Protein AF-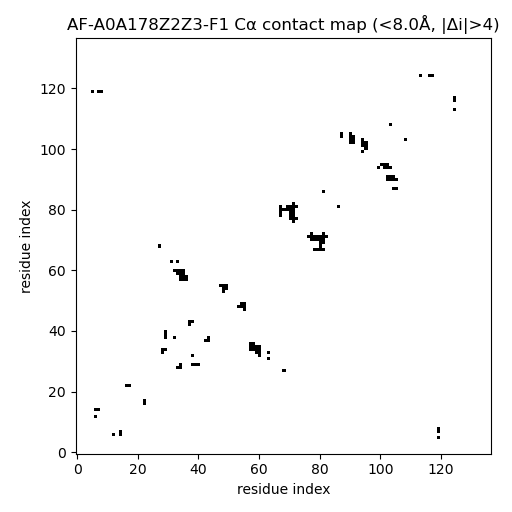A0A178Z2Z3-F1 (afdb_monomer)

pLDDT: mean 71.5, std 22.14, range [21.7, 92.56]

Sequence (137 aa):
MTKPRHALTEGKDLDFLCFNSLLPFLSRLLELGAFRNHSTIESLLAVKPPKHTTSCHIHWKDHILDTPFFESQALSRAGKIERAEAFGRRMKNLGIRAGMPEPPTQHDWRAEGLFKTAWFSIPRVLKGIIIFKIKHY

Radius of gyration: 18.87 Å; Cα contacts (8 Å, |Δi|>4): 82; chains: 1; bounding box: 42×37×48 Å

Organism: NCBI:txid1367422

Solvent-accessible surface area (backbone atoms only — not comparable to full-atom values): 8836 Å² total; per-residue (Å²): 134,84,78,85,83,52,86,86,60,68,84,80,62,89,70,62,71,91,73,47,84,58,60,88,46,46,65,56,39,43,73,68,51,30,39,60,91,37,78,44,72,66,56,56,72,65,64,71,46,56,91,99,47,95,62,71,86,82,55,66,35,78,67,48,82,78,47,52,88,54,55,28,89,47,80,97,39,58,88,30,62,47,50,68,65,62,54,48,52,50,48,39,54,50,26,49,76,70,69,36,93,74,43,67,49,74,65,50,55,48,50,48,53,44,54,74,51,40,83,72,37,74,86,46,66,84,62,64,63,86,71,73,80,80,77,75,132

InterPro domains:
  IPR021842 Protein of unknown function DUF3435 [PF11917] (25-110)

Foldseek 3Di:
DDDDDDPPNDPPDPDDPVPPPCVVLVVLCLVVVFFPPDNDPVRVVPDDDPPPDPDDDTDTDPCVVVFASAADPDPVGGRHHHDLVNVQVVQQVVCVVVVNPDGDGPVNVVVVVCVVCVVVPPVCVVVPPPPPPPDDD

Secondary structure (DSSP, 8-state):
-PPP--TTSSSSS---GGG-TTHHHHHHHHHTT-BSS--SHHHHHT--PPTT-S--PPPBPGGGGTS-SSB-SSGGGTTSBPPHHHHHHHHHHHHHHTT-SSPPPHHHHHHHHHHHHHTT-TTTGGG-S--------

Mean predicted aligned error: 12.37 Å

Nearest PDB structures (foldseek):
  5hxy-assembly4_D  TM=7.984E-01  e=4.426E+00  Thermoplasma acidophilum DSM 1728
  7svw-assembly1_B  TM=4.791E-01  e=9.780E+00  [Scytonema hofmanni] UTEX 2349

Structure (mmCIF, N/CA/C/O backbone):
data_AF-A0A178Z2Z3-F1
#
_entry.id   AF-A0A178Z2Z3-F1
#
loop_
_atom_site.group_PDB
_atom_site.id
_atom_site.type_symbol
_atom_site.label_atom_id
_atom_site.label_alt_id
_atom_site.label_comp_id
_atom_site.label_asym_id
_atom_site.label_entity_id
_atom_site.label_seq_id
_atom_site.pdbx_PDB_ins_code
_atom_site.Cartn_x
_atom_site.Cartn_y
_atom_site.Cartn_z
_atom_site.occupancy
_atom_site.B_iso_or_equiv
_atom_site.auth_seq_id
_atom_site.auth_comp_id
_atom_site.auth_asym_id
_atom_site.auth_atom_id
_atom_site.pdbx_PDB_model_num
ATOM 1 N N . MET A 1 1 ? 24.770 16.655 29.177 1.00 34.19 1 MET A N 1
ATOM 2 C CA . MET A 1 1 ? 24.398 16.625 27.745 1.00 34.19 1 MET A CA 1
ATOM 3 C C . MET A 1 1 ? 23.034 15.969 27.600 1.00 34.19 1 MET A C 1
ATOM 5 O O . MET A 1 1 ? 22.893 14.784 27.874 1.00 34.19 1 MET A O 1
ATOM 9 N N . THR A 1 2 ? 22.015 16.749 27.258 1.00 39.28 2 THR A N 1
ATOM 10 C CA . THR A 1 2 ? 20.645 16.288 26.998 1.00 39.28 2 THR A CA 1
ATOM 11 C C . THR A 1 2 ? 20.588 15.589 25.637 1.00 39.28 2 THR A C 1
ATOM 13 O O . THR A 1 2 ? 21.005 16.159 24.633 1.00 39.28 2 THR A O 1
ATOM 16 N N . LYS A 1 3 ? 20.092 14.342 25.588 1.00 40.53 3 LYS A N 1
ATOM 17 C CA . LYS A 1 3 ? 19.793 13.660 24.315 1.00 40.53 3 LYS A CA 1
ATOM 18 C C . LYS A 1 3 ? 18.779 14.505 23.524 1.00 40.53 3 LYS A C 1
ATOM 20 O O . LYS A 1 3 ? 17.787 14.918 24.132 1.00 40.53 3 LYS A O 1
ATOM 25 N N . PRO A 1 4 ? 18.972 14.735 22.211 1.00 36.88 4 PRO A N 1
ATOM 26 C CA . PRO A 1 4 ? 17.962 15.388 21.388 1.00 36.88 4 PRO A CA 1
ATOM 27 C C . PRO A 1 4 ? 16.665 14.573 21.454 1.00 36.88 4 PRO A C 1
ATOM 29 O O . PRO A 1 4 ? 16.659 13.386 21.128 1.00 36.88 4 PRO A O 1
ATOM 32 N N . ARG A 1 5 ? 15.576 15.185 21.929 1.00 38.81 5 ARG A N 1
ATOM 33 C CA . ARG A 1 5 ? 14.228 14.617 21.819 1.00 38.81 5 ARG A CA 1
ATOM 34 C C . ARG A 1 5 ? 13.729 14.942 20.419 1.00 38.81 5 ARG A C 1
ATOM 36 O O . ARG A 1 5 ? 13.547 16.107 20.090 1.00 38.81 5 ARG A O 1
ATOM 43 N N . HIS A 1 6 ? 13.583 13.926 19.584 1.00 45.69 6 HIS A N 1
ATOM 44 C CA . HIS A 1 6 ? 13.113 14.092 18.217 1.00 45.69 6 HIS A CA 1
ATOM 45 C C . HIS A 1 6 ? 11.574 14.155 18.179 1.00 45.69 6 HIS A C 1
ATOM 47 O O . HIS A 1 6 ? 10.925 13.504 18.991 1.00 45.69 6 HIS A O 1
ATOM 53 N N . ALA A 1 7 ? 10.972 14.880 17.232 1.00 43.34 7 ALA A N 1
ATOM 54 C CA . ALA A 1 7 ? 9.509 14.940 17.075 1.00 43.34 7 ALA A CA 1
ATOM 55 C C . ALA A 1 7 ? 8.823 13.556 16.962 1.00 43.34 7 ALA A C 1
ATOM 57 O O . ALA A 1 7 ? 7.789 13.348 17.577 1.00 43.34 7 ALA A O 1
ATOM 58 N N . LEU A 1 8 ? 9.451 12.560 16.312 1.00 44.12 8 LEU A N 1
ATOM 59 C CA . LEU A 1 8 ? 8.890 11.195 16.224 1.00 44.12 8 LEU A CA 1
ATOM 60 C C . LEU A 1 8 ? 9.157 10.333 17.477 1.00 44.12 8 LEU A C 1
ATOM 62 O O . LEU A 1 8 ? 8.802 9.150 17.521 1.00 44.12 8 LEU A O 1
ATOM 66 N N . THR A 1 9 ? 9.818 10.880 18.506 1.00 42.50 9 THR A N 1
ATOM 67 C CA . THR A 1 9 ? 9.948 10.192 19.796 1.00 42.50 9 THR A CA 1
ATOM 68 C C . THR A 1 9 ? 8.643 10.359 20.564 1.00 42.50 9 THR A C 1
ATOM 70 O O . THR A 1 9 ? 8.455 11.316 21.302 1.00 42.50 9 THR A O 1
ATOM 73 N N . GLU A 1 10 ? 7.776 9.359 20.410 1.00 42.00 10 GLU A N 1
ATOM 74 C CA . GLU A 1 10 ? 6.676 9.061 21.334 1.00 42.00 10 GLU A CA 1
ATOM 75 C C . GLU A 1 10 ? 5.599 10.139 21.425 1.00 42.00 10 GLU A C 1
ATOM 77 O O . GLU A 1 10 ? 5.468 10.736 22.484 1.00 42.00 10 GLU A O 1
ATOM 82 N N . GLY A 1 11 ? 4.806 10.326 20.358 1.00 45.06 11 GLY A N 1
ATOM 83 C CA . GLY A 1 11 ? 3.374 10.688 20.405 1.00 45.06 11 GLY A CA 1
ATOM 84 C C . GLY A 1 11 ? 2.924 11.656 21.506 1.00 45.06 11 GLY A C 1
ATOM 85 O O . GLY A 1 11 ? 1.853 11.469 22.082 1.00 45.06 11 GLY A O 1
ATOM 86 N N . LYS A 1 12 ? 3.769 12.627 21.853 1.00 42.00 12 LYS A N 1
ATOM 87 C CA . LYS A 1 12 ? 3.543 13.604 22.921 1.00 42.00 12 LYS A CA 1
ATOM 88 C C . LYS A 1 12 ? 2.931 14.866 22.349 1.00 42.00 12 LYS A C 1
ATOM 90 O O . LYS A 1 12 ? 2.074 15.459 22.992 1.00 42.00 12 LYS A O 1
ATOM 95 N N . ASP A 1 13 ? 3.336 15.189 21.129 1.00 46.06 13 ASP A N 1
ATOM 96 C CA . ASP A 1 13 ? 2.765 16.236 20.308 1.00 46.06 13 ASP A CA 1
ATOM 97 C C . ASP A 1 13 ? 2.001 15.585 19.149 1.00 46.06 13 ASP A C 1
ATOM 99 O O . ASP A 1 13 ? 2.307 14.461 18.737 1.00 46.06 13 ASP A O 1
ATOM 103 N N . LEU A 1 14 ? 0.970 16.268 18.650 1.00 46.50 14 LEU A N 1
ATOM 104 C CA . LEU A 1 14 ? 0.250 15.842 17.454 1.00 46.50 14 LEU A CA 1
ATOM 105 C C . LEU A 1 14 ? 1.234 15.864 16.278 1.00 46.50 14 LEU A C 1
ATOM 107 O O . LEU A 1 14 ? 1.517 16.929 15.729 1.00 46.50 14 LEU A O 1
ATOM 111 N N . ASP A 1 15 ? 1.768 14.699 15.907 1.00 50.41 15 ASP A N 1
ATOM 112 C CA . ASP A 1 15 ? 2.514 14.556 14.660 1.00 50.41 15 ASP A CA 1
ATOM 113 C C . ASP A 1 15 ? 1.626 15.044 13.512 1.00 50.41 15 ASP A C 1
ATOM 115 O O . ASP A 1 15 ? 0.426 14.740 13.460 1.00 50.41 15 ASP A O 1
ATOM 119 N N . PHE A 1 16 ? 2.204 15.819 12.588 1.00 50.56 16 PHE A N 1
ATOM 120 C CA . PHE A 1 16 ? 1.458 16.246 11.413 1.00 50.56 16 PHE A CA 1
ATOM 121 C C . PHE A 1 16 ? 0.904 15.012 10.717 1.00 50.56 16 PHE A C 1
ATOM 123 O O . PHE A 1 16 ? 1.638 14.071 10.406 1.00 50.56 16 PHE A O 1
ATOM 130 N N . LEU A 1 17 ? -0.402 15.049 10.454 1.00 53.56 17 LEU A N 1
ATOM 131 C CA . LEU A 1 17 ? -1.144 13.943 9.870 1.00 53.56 17 LEU A CA 1
ATOM 132 C C . LEU A 1 17 ? -0.413 13.398 8.627 1.00 53.56 17 LEU A C 1
ATOM 134 O O . LEU A 1 17 ? -0.250 12.193 8.508 1.00 53.56 17 LEU A O 1
ATOM 138 N N . CYS A 1 18 ? 0.173 14.264 7.790 1.00 51.09 18 CYS A N 1
ATOM 139 C CA . CYS A 1 18 ? 0.937 13.896 6.591 1.00 51.09 18 CYS A CA 1
ATOM 140 C C . CYS A 1 18 ? 2.144 12.953 6.799 1.00 51.09 18 CYS A C 1
ATOM 142 O O . CYS A 1 18 ? 2.618 12.387 5.815 1.00 51.09 18 CYS A O 1
ATOM 144 N N . PHE A 1 19 ? 2.626 12.741 8.028 1.00 54.69 19 PHE A N 1
ATOM 145 C CA . PHE A 1 19 ? 3.699 11.784 8.331 1.00 54.69 19 PHE A CA 1
ATOM 146 C C . PHE A 1 19 ? 3.199 10.391 8.738 1.00 54.69 19 PHE A C 1
ATOM 148 O O . PHE A 1 19 ? 4.003 9.478 8.934 1.00 54.69 19 PHE A O 1
ATOM 155 N N . ASN A 1 20 ? 1.883 10.183 8.833 1.00 64.38 20 ASN A N 1
ATOM 156 C CA . ASN A 1 20 ? 1.323 8.866 9.099 1.00 64.38 20 ASN A CA 1
ATOM 157 C C . ASN A 1 20 ? 1.370 7.998 7.831 1.00 64.38 20 ASN A C 1
ATOM 159 O O . ASN A 1 20 ? 0.647 8.226 6.858 1.00 64.38 20 ASN A O 1
ATOM 163 N N . SER A 1 21 ? 2.202 6.956 7.873 1.00 66.25 21 SER A N 1
ATOM 164 C CA . SER A 1 21 ? 2.434 6.026 6.763 1.00 66.25 21 SER A CA 1
ATOM 165 C C . SER A 1 21 ? 1.201 5.226 6.333 1.00 66.25 21 SER A C 1
ATOM 167 O O . SER A 1 21 ? 1.209 4.657 5.245 1.00 66.25 21 SER A O 1
ATOM 169 N N . LEU A 1 22 ? 0.138 5.184 7.144 1.00 69.38 22 LEU A N 1
ATOM 170 C CA . LEU A 1 22 ? -1.116 4.507 6.806 1.00 69.38 22 LEU A CA 1
ATOM 171 C C . LEU A 1 22 ? -2.078 5.383 6.001 1.00 69.38 22 LEU A C 1
ATOM 173 O O . LEU A 1 22 ? -2.958 4.847 5.331 1.00 69.38 22 LEU A O 1
ATOM 177 N N . LEU A 1 23 ? -1.932 6.709 6.027 1.00 73.12 23 LEU A N 1
ATOM 178 C CA . LEU A 1 23 ? -2.878 7.598 5.345 1.00 73.12 23 LEU A CA 1
ATOM 179 C C . LEU A 1 23 ? -2.934 7.427 3.832 1.00 73.12 23 LEU A C 1
ATOM 181 O O . LEU A 1 23 ? -4.050 7.401 3.313 1.00 73.12 23 LEU A O 1
ATOM 185 N N . PRO A 1 24 ? -1.808 7.245 3.113 1.00 77.94 24 PRO A N 1
ATOM 186 C CA . PRO A 1 24 ? -1.864 6.978 1.677 1.00 77.94 24 PRO A CA 1
ATOM 187 C C . PRO A 1 24 ? -2.642 5.698 1.338 1.00 77.94 24 PRO A C 1
ATOM 189 O O . PRO A 1 24 ? -3.110 5.538 0.216 1.00 77.94 24 PRO A O 1
ATOM 192 N N . PHE A 1 25 ? -2.783 4.786 2.303 1.00 84.81 25 PHE A N 1
ATOM 193 C CA . PHE A 1 25 ? -3.456 3.501 2.143 1.00 84.81 25 PHE A CA 1
ATOM 194 C C . PHE A 1 25 ? -4.908 3.514 2.627 1.00 84.81 25 PHE A C 1
ATOM 196 O O . PHE A 1 25 ? -5.667 2.607 2.290 1.00 84.81 25 PHE A O 1
ATOM 203 N N . LEU A 1 26 ? -5.319 4.533 3.385 1.00 84.94 26 LEU A N 1
ATOM 204 C CA . LEU A 1 26 ? -6.628 4.582 4.032 1.00 84.94 26 LEU A CA 1
ATOM 205 C C . LEU A 1 26 ? -7.788 4.604 3.031 1.00 84.94 26 LEU A C 1
ATOM 207 O O . LEU A 1 26 ? -8.791 3.926 3.243 1.00 84.94 26 LEU A O 1
ATOM 211 N N . SER A 1 27 ? -7.635 5.329 1.922 1.00 87.50 27 SER A N 1
ATOM 212 C CA . SER A 1 27 ? -8.626 5.368 0.841 1.00 87.50 27 SER A CA 1
ATOM 213 C C . SER A 1 27 ? -8.858 3.984 0.236 1.00 87.50 27 SER A C 1
ATOM 215 O O . SER A 1 27 ? -10.000 3.553 0.104 1.00 87.50 27 SER A O 1
ATOM 217 N N . ARG A 1 28 ? -7.780 3.245 -0.043 1.00 89.06 28 ARG A N 1
ATOM 218 C CA . ARG A 1 28 ? -7.874 1.879 -0.567 1.00 89.06 28 ARG A CA 1
ATOM 219 C C . ARG A 1 28 ? -8.453 0.908 0.458 1.00 89.06 28 ARG A C 1
ATOM 221 O O . ARG A 1 28 ? -9.228 0.029 0.107 1.00 89.06 28 ARG A O 1
ATOM 228 N N . LEU A 1 29 ? -8.108 1.060 1.734 1.00 90.12 29 LEU A N 1
ATOM 229 C CA . LEU A 1 29 ? -8.692 0.254 2.808 1.00 90.12 29 LEU A CA 1
ATOM 230 C C . LEU A 1 29 ? -10.210 0.445 2.915 1.00 90.12 29 LEU A C 1
ATOM 232 O O . LEU A 1 29 ? -10.938 -0.523 3.132 1.00 90.12 29 LEU A O 1
ATOM 236 N N . LEU A 1 30 ? -10.689 1.675 2.731 1.00 91.06 30 LEU A N 1
ATOM 237 C CA . LEU A 1 30 ? -12.117 1.978 2.665 1.00 91.06 30 LEU A CA 1
ATOM 238 C C . LEU A 1 30 ? -12.772 1.374 1.417 1.00 91.06 30 LEU A C 1
ATOM 240 O O . LEU A 1 30 ? -13.814 0.738 1.541 1.00 91.06 30 LEU A O 1
ATOM 244 N N . GLU A 1 31 ? -12.140 1.504 0.248 1.00 91.12 31 GLU A N 1
ATOM 245 C CA . GLU A 1 31 ? -12.609 0.913 -1.014 1.00 91.12 31 GLU A CA 1
ATOM 246 C C . GLU A 1 31 ? -12.755 -0.615 -0.922 1.00 91.12 31 GLU A C 1
ATOM 248 O O . GLU A 1 31 ? -13.776 -1.172 -1.317 1.00 91.12 31 GLU A O 1
ATOM 253 N N . LEU A 1 32 ? -11.779 -1.296 -0.312 1.00 90.50 32 LEU A N 1
ATOM 254 C CA . LEU A 1 32 ? -11.815 -2.745 -0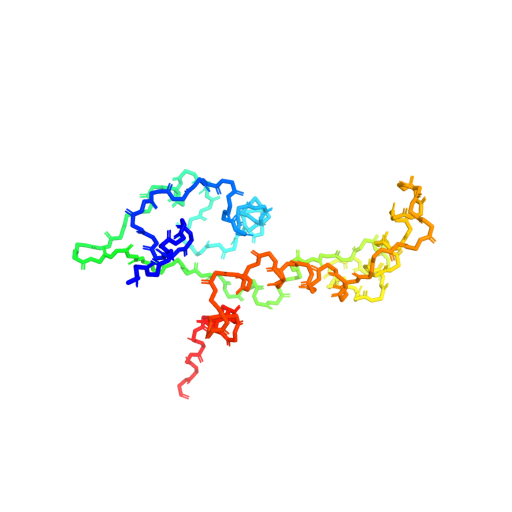.077 1.00 90.50 32 LEU A CA 1
ATOM 255 C C . LEU A 1 32 ? -12.816 -3.163 1.017 1.00 90.50 32 LEU A C 1
ATOM 257 O O . LEU A 1 32 ? -12.964 -4.355 1.308 1.00 90.50 32 LEU A O 1
ATOM 261 N N . GLY A 1 33 ? -13.481 -2.201 1.664 1.00 92.31 33 GLY A N 1
ATOM 262 C CA . GLY A 1 33 ? -14.395 -2.444 2.774 1.00 92.31 33 GLY A CA 1
ATOM 263 C C . GLY A 1 33 ? -13.700 -3.122 3.953 1.00 92.31 33 GLY A C 1
ATOM 264 O O . GLY A 1 33 ? -14.286 -4.012 4.576 1.00 92.31 33 GLY A O 1
ATOM 265 N N . ALA A 1 34 ? -12.447 -2.743 4.221 1.00 91.38 34 ALA A N 1
ATOM 266 C CA . ALA A 1 34 ? -11.536 -3.522 5.046 1.00 91.38 34 ALA A CA 1
ATOM 267 C C . ALA A 1 34 ? -11.882 -3.543 6.534 1.00 91.38 34 ALA A C 1
ATOM 269 O O . ALA A 1 34 ? -11.584 -4.515 7.231 1.00 91.38 34 ALA A O 1
ATOM 270 N N . PHE A 1 35 ? -12.525 -2.491 7.030 1.00 91.44 35 PHE A N 1
ATOM 271 C CA . PHE A 1 35 ? -12.858 -2.362 8.440 1.00 91.44 35 PHE A CA 1
ATOM 272 C C . PHE A 1 35 ? -14.225 -2.979 8.739 1.00 91.44 35 PHE A C 1
ATOM 274 O O . PHE A 1 35 ? -15.208 -2.761 8.031 1.00 91.44 35 PHE A O 1
ATOM 281 N N . ARG A 1 36 ? -14.298 -3.743 9.830 1.00 89.31 36 ARG A N 1
ATOM 282 C CA . ARG A 1 36 ? -15.496 -4.490 10.232 1.00 89.31 36 ARG A CA 1
ATOM 283 C C . ARG A 1 36 ? -16.675 -3.579 10.565 1.00 89.31 36 ARG A C 1
ATOM 285 O O . ARG A 1 36 ? -17.786 -3.847 10.125 1.00 89.31 36 ARG A O 1
ATOM 292 N N . ASN A 1 37 ? -16.404 -2.501 11.300 1.00 90.38 37 ASN A N 1
ATOM 293 C CA . ASN A 1 37 ? -17.427 -1.630 11.888 1.00 90.38 37 ASN A CA 1
ATOM 294 C C . ASN A 1 37 ? -17.450 -0.214 11.284 1.00 90.38 37 ASN A C 1
ATOM 296 O O . ASN A 1 37 ? -18.213 0.626 11.750 1.00 90.38 37 ASN A O 1
ATOM 300 N N . HIS A 1 38 ? -16.605 0.072 10.287 1.00 90.25 38 HIS A N 1
ATOM 301 C CA . HIS A 1 38 ? -16.403 1.431 9.779 1.00 90.25 38 HIS A CA 1
ATOM 302 C C . HIS A 1 38 ? -16.293 1.442 8.250 1.00 90.25 38 HIS A C 1
ATOM 304 O O . HIS A 1 38 ? -15.250 1.126 7.689 1.00 90.25 38 HIS A O 1
ATOM 310 N N . SER A 1 39 ? -17.367 1.811 7.556 1.00 89.69 39 SER A N 1
ATOM 311 C CA . SER A 1 39 ? -17.402 1.850 6.084 1.00 89.69 39 SER A CA 1
ATOM 312 C C . SER A 1 39 ? -17.039 3.209 5.481 1.00 89.69 39 SER A C 1
ATOM 314 O O . SER A 1 39 ? -16.912 3.322 4.268 1.00 89.69 39 SER A O 1
ATOM 316 N N . THR A 1 40 ? -16.891 4.245 6.307 1.00 91.00 40 THR A N 1
ATOM 317 C CA . THR A 1 40 ? -16.686 5.636 5.873 1.00 91.00 40 THR A CA 1
ATOM 318 C C . THR A 1 40 ? -15.499 6.255 6.596 1.00 91.00 40 THR A C 1
ATOM 320 O O . THR A 1 40 ? -15.237 5.905 7.754 1.00 91.00 40 THR A O 1
ATOM 323 N N . ILE A 1 41 ? -14.850 7.237 5.970 1.00 87.12 41 ILE A N 1
ATOM 324 C CA . ILE A 1 41 ? -13.749 7.978 6.590 1.00 87.12 41 ILE A CA 1
ATOM 325 C C . ILE A 1 41 ? -14.202 8.717 7.857 1.00 87.12 41 ILE A C 1
ATOM 327 O O . ILE A 1 41 ? -13.500 8.689 8.863 1.00 87.12 41 ILE A O 1
ATOM 331 N N . GLU A 1 42 ? -15.408 9.281 7.865 1.00 89.19 42 GLU A N 1
ATOM 332 C CA . GLU A 1 42 ? -15.979 10.008 9.002 1.00 89.19 42 GLU A CA 1
ATOM 333 C C . GLU A 1 42 ? -16.140 9.087 10.214 1.00 89.19 42 GLU A C 1
ATOM 335 O O . GLU A 1 42 ? -15.723 9.428 11.317 1.00 89.19 42 GLU A O 1
ATOM 340 N N . SER A 1 43 ? -16.681 7.882 10.002 1.00 86.94 43 SER A N 1
ATOM 341 C CA . SER A 1 43 ? -16.814 6.859 11.048 1.00 86.94 43 SER A CA 1
ATOM 342 C C . SER A 1 43 ? -15.466 6.441 11.643 1.00 86.94 43 SER A C 1
ATOM 344 O O . SER A 1 43 ? -15.380 6.267 12.855 1.00 86.94 43 SER A O 1
ATOM 346 N N . LEU A 1 44 ? -14.414 6.313 10.823 1.00 85.31 44 LEU A N 1
ATOM 347 C CA . LEU A 1 44 ? -13.062 5.994 11.299 1.00 85.31 44 LEU A CA 1
ATOM 348 C C . LEU A 1 44 ? -12.453 7.142 12.107 1.00 85.31 44 LEU A C 1
ATOM 350 O O . LEU A 1 44 ? -11.877 6.912 13.167 1.00 85.31 44 LEU A O 1
ATOM 354 N N . LEU A 1 45 ? -12.592 8.377 11.625 1.00 83.56 45 LEU A N 1
ATOM 355 C CA . LEU A 1 45 ? -12.060 9.562 12.301 1.00 83.56 45 LEU A CA 1
ATOM 356 C C . LEU A 1 45 ? -12.837 9.909 13.5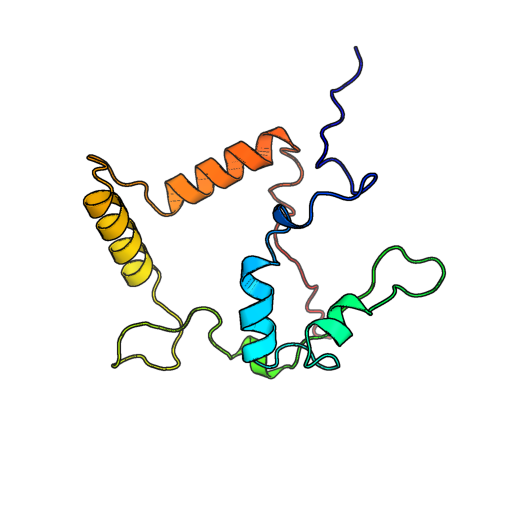80 1.00 83.56 45 LEU A C 1
ATOM 358 O O . LEU A 1 45 ? -12.288 10.540 14.480 1.00 83.56 45 LEU A O 1
ATOM 362 N N . ALA A 1 46 ? -14.093 9.473 13.691 1.00 86.06 46 ALA A N 1
ATOM 363 C CA . ALA A 1 46 ? -14.915 9.637 14.886 1.00 86.06 46 ALA A CA 1
ATOM 364 C C . ALA A 1 46 ? -14.594 8.626 16.004 1.00 86.06 46 ALA A C 1
ATOM 366 O O . ALA A 1 46 ? -15.132 8.757 17.109 1.00 86.06 46 ALA A O 1
ATOM 367 N N . VAL A 1 47 ? -13.744 7.621 15.749 1.00 84.31 47 VAL A N 1
ATOM 368 C CA . VAL A 1 47 ? -13.380 6.610 16.748 1.00 84.31 47 VAL A CA 1
ATOM 369 C C . VAL A 1 47 ? -12.658 7.268 17.920 1.00 84.31 47 VAL A C 1
ATOM 371 O O . VAL A 1 47 ? -11.613 7.898 17.769 1.00 84.31 47 VAL A O 1
ATOM 374 N N . LYS A 1 48 ? -13.208 7.075 19.120 1.00 83.38 48 LYS A N 1
ATOM 375 C CA . LYS A 1 48 ? -12.597 7.520 20.374 1.00 83.38 48 LYS A CA 1
ATOM 376 C C . LYS A 1 48 ? -12.099 6.311 21.157 1.00 83.38 48 LYS A C 1
ATOM 378 O O . LYS A 1 48 ? -12.840 5.332 21.280 1.00 83.38 48 LYS A O 1
ATOM 383 N N . PRO A 1 49 ? -10.879 6.363 21.714 1.00 81.19 49 PRO A N 1
ATOM 384 C CA . PRO A 1 49 ? -10.408 5.297 22.577 1.00 81.19 49 PRO A CA 1
ATOM 385 C C . PRO A 1 49 ? -11.282 5.198 23.845 1.00 81.19 49 PRO A C 1
ATOM 387 O O . PRO A 1 49 ? -11.815 6.213 24.309 1.00 81.19 49 PRO A O 1
ATOM 390 N N . PRO A 1 50 ? -11.451 3.991 24.418 1.00 81.88 50 PRO A N 1
ATOM 391 C CA . PRO A 1 50 ? -12.121 3.803 25.702 1.00 81.88 50 PRO A CA 1
ATOM 392 C C . PRO A 1 50 ? -11.552 4.694 26.814 1.00 81.88 50 PRO A C 1
ATOM 394 O O . PRO A 1 50 ? -10.373 5.063 26.797 1.00 81.88 50 PRO A O 1
ATOM 397 N N . LYS A 1 51 ? -12.376 4.997 27.829 1.00 83.19 51 LYS A N 1
ATOM 398 C CA . LYS A 1 51 ? -11.938 5.760 29.009 1.00 83.19 51 LYS A CA 1
ATOM 399 C C . LYS A 1 51 ? -10.670 5.128 29.600 1.00 83.19 51 LYS A C 1
ATOM 401 O O . LYS A 1 51 ? -10.605 3.913 29.758 1.00 83.19 51 LYS A O 1
ATOM 406 N N . HIS A 1 52 ? -9.686 5.966 29.929 1.00 83.31 52 HIS A N 1
ATOM 407 C CA . HIS A 1 52 ? -8.370 5.577 30.465 1.00 83.31 52 HIS A CA 1
ATOM 408 C C . HIS A 1 52 ? -7.429 4.850 29.486 1.00 83.31 52 HIS A C 1
ATOM 410 O O . HIS A 1 52 ? -6.404 4.323 29.912 1.00 83.31 52 HIS A O 1
ATOM 416 N N . THR A 1 53 ? -7.721 4.858 28.182 1.00 70.19 53 THR A N 1
ATOM 417 C CA . THR A 1 53 ? -6.812 4.341 27.148 1.00 70.19 53 THR A CA 1
ATOM 418 C C . THR A 1 53 ? -6.441 5.433 26.149 1.00 70.19 53 THR A C 1
ATOM 420 O O . THR A 1 53 ? -7.225 6.339 25.878 1.00 70.19 53 THR A O 1
ATOM 423 N N . THR A 1 54 ? -5.229 5.360 25.601 1.00 72.69 54 THR A N 1
ATOM 424 C CA . THR A 1 54 ? -4.727 6.295 24.576 1.00 72.69 54 THR A CA 1
ATOM 425 C C . THR A 1 54 ? -4.897 5.763 23.153 1.00 72.69 54 THR A C 1
ATOM 427 O O . THR A 1 54 ? -4.611 6.469 22.192 1.00 72.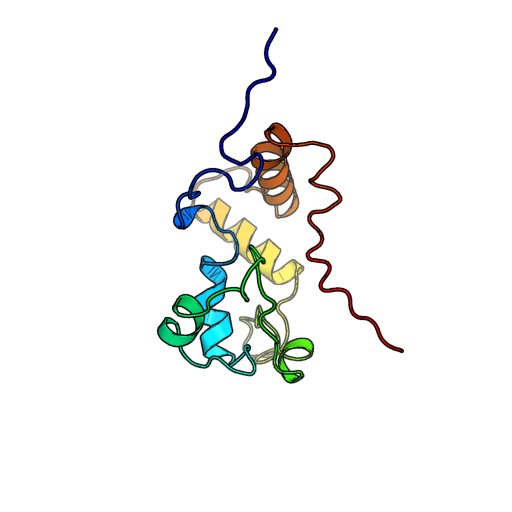69 54 THR A O 1
ATOM 430 N N . SER A 1 55 ? -5.347 4.516 22.997 1.00 75.12 55 SER A N 1
ATOM 431 C CA . SER A 1 55 ? -5.526 3.854 21.705 1.00 75.12 55 SER A CA 1
ATOM 432 C C . SER A 1 55 ? -6.641 2.814 21.777 1.00 75.12 55 SER A C 1
ATOM 434 O O . SER A 1 55 ? -7.018 2.359 22.856 1.00 75.12 55 SER A O 1
ATOM 436 N N . CYS A 1 56 ? -7.181 2.441 20.619 1.00 75.94 56 CYS A N 1
ATOM 437 C CA . CYS A 1 56 ? -8.154 1.363 20.492 1.00 75.94 56 CYS A CA 1
ATOM 438 C C . CYS A 1 56 ? -7.870 0.536 19.239 1.00 75.94 56 CYS A C 1
ATOM 440 O O . CYS A 1 56 ? -7.155 0.971 18.335 1.00 75.94 56 CYS A O 1
ATOM 442 N N . HIS A 1 57 ? -8.405 -0.681 19.209 1.00 81.31 57 HIS A N 1
ATOM 443 C CA . HIS A 1 57 ? -8.233 -1.579 18.078 1.00 81.31 57 HIS A CA 1
ATOM 444 C C . HIS A 1 57 ? -9.379 -1.400 17.088 1.00 81.31 57 HIS A C 1
ATOM 446 O O . HIS A 1 57 ? -10.549 -1.508 17.451 1.00 81.31 57 HIS A O 1
ATOM 452 N N . ILE A 1 58 ? -9.026 -1.190 15.822 1.00 84.94 58 ILE A N 1
ATOM 453 C CA . ILE A 1 58 ? -9.968 -1.259 14.710 1.00 84.94 58 ILE A CA 1
ATOM 454 C C . ILE A 1 58 ? -9.848 -2.653 14.100 1.00 84.94 58 ILE A C 1
ATOM 456 O O . ILE A 1 58 ? -8.762 -3.086 13.711 1.00 84.94 58 ILE A O 1
ATOM 460 N N . HIS A 1 59 ? -10.968 -3.370 14.058 1.00 86.12 59 HIS A N 1
ATOM 461 C CA . HIS A 1 59 ? -11.009 -4.738 13.559 1.00 86.12 59 HIS A CA 1
ATOM 462 C C . HIS A 1 59 ? -11.200 -4.776 12.047 1.00 86.12 59 HIS A C 1
ATOM 464 O O . HIS A 1 59 ? -12.006 -4.035 11.480 1.00 86.12 59 HIS A O 1
ATOM 470 N N . TRP A 1 60 ? -10.490 -5.706 11.424 1.00 88.38 60 TRP A N 1
ATOM 471 C CA . TRP A 1 60 ? -10.580 -6.004 10.006 1.00 88.38 60 TRP A CA 1
ATOM 472 C C . TRP A 1 60 ? -11.727 -6.980 9.731 1.00 88.38 60 TRP A C 1
ATOM 474 O O . TRP A 1 60 ? -12.184 -7.707 10.624 1.00 88.38 60 TRP A O 1
ATOM 484 N N . LYS A 1 61 ? -12.209 -6.988 8.491 1.00 89.19 61 LYS A N 1
ATOM 485 C CA . LYS A 1 61 ? -12.996 -8.100 7.962 1.00 89.19 61 LYS A CA 1
ATOM 486 C C . LYS A 1 61 ? -12.057 -9.214 7.514 1.00 89.19 61 LYS A C 1
ATOM 488 O O . LYS A 1 61 ? -10.988 -8.941 6.972 1.00 89.19 61 LYS A O 1
ATOM 493 N N . ASP A 1 62 ? -12.474 -10.454 7.728 1.00 90.81 62 ASP A N 1
ATOM 494 C CA . ASP A 1 62 ? -11.603 -11.617 7.540 1.00 90.81 62 ASP A CA 1
ATOM 495 C C . ASP A 1 62 ? -11.195 -11.793 6.066 1.00 90.81 62 ASP A C 1
ATOM 497 O O . ASP A 1 62 ? -10.056 -12.158 5.787 1.00 90.81 62 ASP A O 1
ATOM 501 N N . HIS A 1 63 ? -12.064 -11.400 5.122 1.00 88.25 63 HIS A N 1
ATOM 502 C CA . HIS A 1 63 ? -11.796 -11.477 3.678 1.00 88.25 63 HIS A CA 1
ATOM 503 C C . HIS A 1 63 ? -10.579 -10.658 3.230 1.00 88.25 63 HIS A C 1
ATOM 505 O O . HIS A 1 63 ? -10.011 -10.924 2.172 1.00 88.25 63 HIS A O 1
ATOM 511 N N . ILE A 1 64 ? -10.159 -9.660 4.013 1.00 89.88 64 ILE A N 1
ATOM 512 C CA . ILE A 1 64 ? -9.020 -8.806 3.662 1.00 89.88 64 ILE A CA 1
ATOM 513 C C . ILE A 1 64 ? -7.700 -9.560 3.677 1.00 89.88 64 ILE A C 1
ATOM 515 O O . ILE A 1 64 ? -6.800 -9.202 2.923 1.00 89.88 64 ILE A O 1
ATOM 519 N N . LEU A 1 65 ? -7.584 -10.617 4.480 1.00 85.00 65 LEU A N 1
ATOM 520 C CA . LEU A 1 65 ? -6.367 -11.427 4.519 1.00 85.00 65 LEU A CA 1
ATOM 521 C C . LEU A 1 65 ? -6.098 -12.122 3.177 1.00 85.00 65 LEU A C 1
ATOM 523 O O . LEU A 1 65 ? -4.940 -12.313 2.813 1.00 85.00 65 LEU A O 1
ATOM 527 N N . ASP A 1 66 ? -7.159 -12.405 2.420 1.00 87.69 66 ASP A N 1
ATOM 528 C CA . ASP A 1 66 ? -7.099 -13.045 1.104 1.00 87.69 66 ASP A CA 1
ATOM 529 C C . ASP A 1 66 ? -7.247 -12.046 -0.057 1.00 87.69 66 ASP A C 1
ATOM 5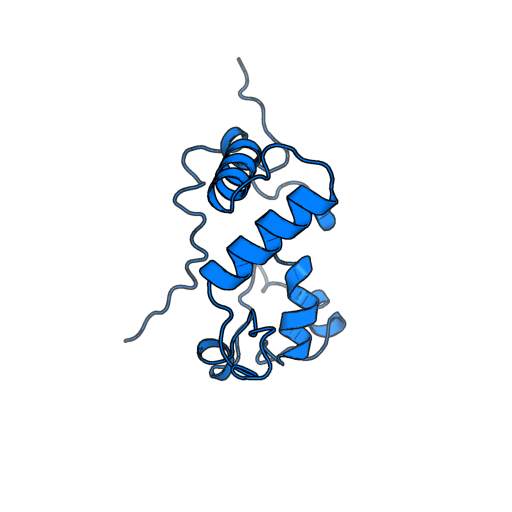31 O O . ASP A 1 66 ? -7.109 -12.410 -1.227 1.00 87.69 66 ASP A O 1
ATOM 535 N N . THR A 1 67 ? -7.515 -10.772 0.244 1.00 89.31 67 THR A N 1
ATOM 536 C CA . THR A 1 67 ? -7.729 -9.732 -0.767 1.00 89.31 67 THR A CA 1
ATOM 537 C C . THR A 1 67 ? -6.399 -9.075 -1.142 1.00 89.31 67 THR A C 1
ATOM 539 O O . THR A 1 67 ? -5.725 -8.507 -0.278 1.00 89.31 67 THR A O 1
ATOM 542 N N . PRO A 1 68 ? -5.992 -9.078 -2.424 1.00 91.00 68 PRO A N 1
ATOM 543 C CA . PRO A 1 68 ? -4.753 -8.428 -2.822 1.00 91.00 68 PRO A CA 1
ATOM 544 C C . PRO A 1 68 ? -4.808 -6.913 -2.601 1.00 91.00 68 PRO A C 1
ATOM 546 O O . PRO A 1 68 ? -5.513 -6.188 -3.295 1.00 91.00 68 PRO A O 1
ATOM 549 N N . PHE A 1 69 ? -4.005 -6.413 -1.661 1.00 88.88 69 PHE A N 1
ATOM 550 C CA . PHE A 1 69 ? -3.938 -4.974 -1.399 1.00 88.88 69 PHE A CA 1
ATOM 551 C C . PHE A 1 69 ? -3.247 -4.199 -2.530 1.00 88.88 69 PHE A C 1
ATOM 553 O O . PHE A 1 69 ? -3.632 -3.083 -2.857 1.00 88.88 69 PHE A O 1
ATOM 560 N N . PHE A 1 70 ? -2.237 -4.795 -3.163 1.00 89.25 70 PHE A N 1
ATOM 561 C CA . PHE A 1 70 ? -1.632 -4.274 -4.386 1.00 89.25 70 PHE A CA 1
ATOM 562 C C . PHE A 1 70 ? -1.948 -5.232 -5.521 1.00 89.25 70 PHE A C 1
ATOM 564 O O . PHE A 1 70 ? -1.280 -6.253 -5.693 1.00 89.25 70 PHE A O 1
ATOM 571 N N . GLU A 1 71 ? -3.001 -4.921 -6.263 1.00 91.06 71 GLU A N 1
ATOM 572 C CA . GLU A 1 71 ? -3.431 -5.735 -7.393 1.00 91.06 71 GLU A CA 1
ATOM 573 C C . GLU A 1 71 ? -2.516 -5.604 -8.600 1.00 91.06 71 GLU A C 1
ATOM 575 O O . GLU A 1 71 ? -1.876 -4.572 -8.836 1.00 91.06 71 GLU A O 1
ATO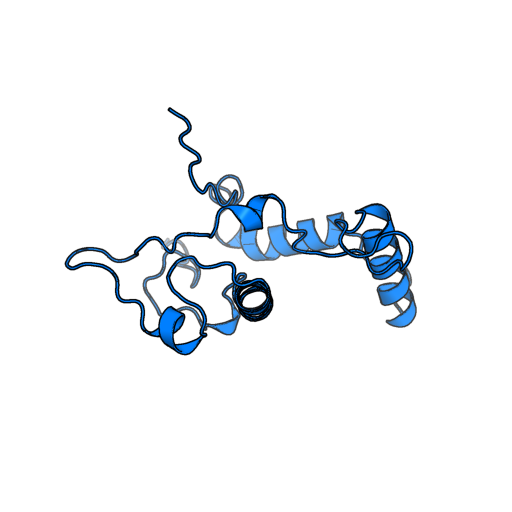M 580 N N . SER A 1 72 ? -2.480 -6.678 -9.382 1.00 92.12 72 SER A N 1
ATOM 581 C CA . SER A 1 72 ? -1.676 -6.708 -10.580 1.00 92.12 72 SER A CA 1
ATOM 582 C C . SER A 1 72 ? -2.219 -5.792 -11.662 1.00 92.12 72 SER A C 1
ATOM 584 O O . SER A 1 72 ? -3.408 -5.788 -11.961 1.00 92.12 72 SER A O 1
ATOM 586 N N . GLN A 1 73 ? -1.312 -5.058 -12.304 1.00 88.50 73 GLN A N 1
ATOM 587 C CA . GLN A 1 73 ? -1.654 -4.193 -13.438 1.00 88.50 73 GLN A CA 1
ATOM 588 C C . GLN A 1 73 ? -1.749 -4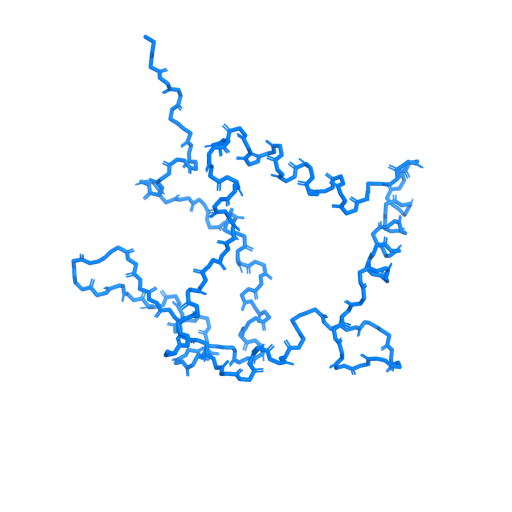.958 -14.766 1.00 88.50 73 GLN A C 1
ATOM 590 O O . GLN A 1 73 ? -2.151 -4.396 -15.781 1.00 88.50 73 GLN A O 1
ATOM 595 N N . ALA A 1 74 ? -1.350 -6.233 -14.792 1.00 89.12 74 ALA A N 1
ATOM 596 C CA . ALA A 1 74 ? -1.469 -7.064 -15.981 1.00 89.12 74 ALA A CA 1
ATOM 597 C C . ALA A 1 74 ? -2.893 -7.623 -16.097 1.00 89.12 74 ALA A C 1
ATOM 599 O O . ALA A 1 74 ? -3.354 -8.314 -15.189 1.00 89.12 74 ALA A O 1
ATOM 600 N N . LEU A 1 75 ? -3.547 -7.418 -17.246 1.00 88.62 75 LEU A N 1
ATOM 601 C CA . LEU A 1 75 ? -4.896 -7.944 -17.515 1.00 88.62 75 LEU A CA 1
ATOM 602 C C . LEU A 1 75 ? -4.989 -9.465 -17.308 1.00 88.62 75 LEU A C 1
ATOM 604 O O . LEU A 1 75 ? -5.960 -9.963 -16.751 1.00 88.62 75 LEU A O 1
ATOM 608 N N . SER A 1 76 ? -3.936 -10.208 -17.665 1.00 91.69 76 SER A N 1
ATOM 609 C CA . SER A 1 76 ? -3.849 -11.665 -17.470 1.00 91.69 76 SER A CA 1
ATOM 610 C C . SER A 1 76 ? -3.774 -12.110 -16.001 1.00 91.69 76 SER A C 1
ATOM 612 O O . SER A 1 76 ? -3.814 -13.305 -15.703 1.00 91.69 76 SER A O 1
ATOM 614 N N . ARG A 1 77 ? -3.625 -11.166 -15.065 1.00 91.12 77 ARG A N 1
ATOM 615 C CA . ARG A 1 77 ? -3.518 -11.394 -13.620 1.00 91.12 77 ARG A CA 1
ATOM 616 C C . ARG A 1 77 ? -4.422 -10.456 -12.814 1.00 91.12 77 ARG A C 1
ATOM 618 O O . ARG A 1 77 ? -4.123 -10.204 -11.647 1.00 91.12 77 ARG A O 1
ATOM 625 N N . ALA A 1 78 ? -5.512 -9.971 -13.408 1.00 88.38 78 ALA A N 1
ATOM 626 C CA . ALA A 1 78 ? -6.516 -9.185 -12.695 1.00 88.38 78 ALA A CA 1
ATOM 627 C C . ALA A 1 78 ? -6.975 -9.907 -11.410 1.00 88.38 78 ALA A C 1
ATOM 629 O O . ALA A 1 78 ? -7.096 -11.136 -11.394 1.00 88.38 78 ALA A O 1
ATOM 630 N N . GLY A 1 79 ? -7.152 -9.155 -10.320 1.00 87.94 79 GLY A N 1
ATOM 631 C CA . GLY A 1 79 ? -7.530 -9.702 -9.012 1.00 87.94 79 GLY A CA 1
ATOM 632 C C . GLY A 1 79 ? -6.458 -10.559 -8.326 1.00 87.94 79 GLY A C 1
ATOM 633 O O . GLY A 1 79 ? -6.759 -11.246 -7.355 1.00 87.94 79 GLY A O 1
ATOM 634 N N . LYS A 1 80 ? -5.206 -10.568 -8.808 1.00 91.31 80 LYS A N 1
ATOM 635 C CA . LYS A 1 80 ? -4.072 -11.229 -8.135 1.00 91.31 80 LYS A CA 1
ATOM 636 C C . LYS A 1 80 ? -3.120 -10.200 -7.555 1.00 91.31 80 LYS A C 1
ATOM 638 O O . LYS A 1 80 ? -2.995 -9.099 -8.083 1.00 91.31 80 LYS A O 1
ATOM 643 N N . ILE A 1 81 ? -2.369 -10.600 -6.531 1.00 92.44 81 ILE A N 1
ATOM 644 C CA . ILE A 1 81 ? -1.296 -9.767 -5.991 1.00 92.44 81 ILE A CA 1
ATOM 645 C C . ILE A 1 81 ? -0.235 -9.475 -7.053 1.00 92.44 81 ILE A C 1
ATOM 647 O O . ILE A 1 81 ? 0.156 -10.337 -7.859 1.00 92.44 81 ILE A O 1
ATOM 651 N N . GLU A 1 82 ? 0.208 -8.227 -7.046 1.00 92.56 82 GLU A N 1
ATOM 652 C CA . GLU A 1 82 ? 1.252 -7.727 -7.908 1.00 92.56 82 GLU A CA 1
ATOM 653 C C . GLU A 1 82 ? 2.589 -8.406 -7.601 1.00 92.56 82 GLU A C 1
ATOM 655 O O . GLU A 1 82 ? 2.989 -8.584 -6.449 1.00 92.56 82 GLU A O 1
ATOM 660 N N . ARG A 1 83 ? 3.305 -8.796 -8.657 1.00 91.56 83 ARG A N 1
ATOM 661 C CA . ARG A 1 83 ? 4.611 -9.445 -8.514 1.00 91.56 83 ARG A CA 1
ATOM 662 C C . ARG A 1 83 ? 5.687 -8.412 -8.189 1.00 91.56 83 ARG A C 1
ATOM 664 O O . ARG A 1 83 ? 5.769 -7.377 -8.848 1.00 91.56 83 ARG A O 1
ATOM 671 N N . ALA A 1 84 ? 6.584 -8.753 -7.263 1.00 89.00 84 ALA A N 1
ATOM 672 C CA . ALA A 1 84 ? 7.720 -7.906 -6.890 1.00 89.00 84 ALA A CA 1
ATOM 673 C C . ALA A 1 84 ? 8.588 -7.513 -8.099 1.00 89.00 84 ALA A C 1
ATOM 675 O O . ALA A 1 84 ? 8.993 -6.359 -8.219 1.00 89.00 84 ALA A O 1
ATOM 676 N N . GLU A 1 85 ? 8.807 -8.448 -9.028 1.00 89.69 85 GLU A N 1
ATOM 677 C CA . GLU A 1 85 ? 9.562 -8.212 -10.262 1.00 89.69 85 GLU A CA 1
ATOM 678 C C . GLU A 1 85 ? 8.880 -7.184 -11.180 1.00 89.69 85 GLU A C 1
ATOM 680 O O . GLU A 1 85 ? 9.527 -6.271 -11.695 1.00 89.69 85 GLU A O 1
ATOM 685 N N . ALA A 1 86 ? 7.561 -7.300 -11.364 1.00 91.00 86 ALA A N 1
ATOM 686 C CA . ALA A 1 86 ? 6.789 -6.382 -12.196 1.00 91.00 86 ALA A CA 1
ATOM 687 C C . ALA A 1 86 ? 6.764 -4.971 -11.584 1.00 91.00 86 ALA A C 1
ATOM 689 O O . ALA A 1 86 ? 6.988 -3.984 -12.291 1.00 91.00 86 ALA A O 1
ATOM 690 N N . PHE A 1 87 ? 6.615 -4.875 -10.259 1.00 89.69 87 PHE A N 1
ATOM 691 C CA . PHE A 1 87 ? 6.762 -3.618 -9.529 1.00 89.69 87 PHE A CA 1
ATOM 692 C C . PHE A 1 87 ? 8.175 -3.027 -9.663 1.00 89.69 87 PHE A C 1
ATOM 694 O O . PHE A 1 87 ? 8.320 -1.847 -9.983 1.00 89.69 87 PHE A O 1
ATOM 701 N N . GLY A 1 88 ? 9.224 -3.838 -9.500 1.00 89.75 88 GLY A N 1
ATOM 702 C CA . GLY A 1 88 ? 10.618 -3.403 -9.634 1.00 89.75 88 GLY A CA 1
ATOM 703 C C . GLY A 1 88 ? 10.931 -2.862 -11.027 1.00 89.75 88 GLY A C 1
ATOM 704 O O . GLY A 1 88 ? 11.538 -1.800 -11.167 1.00 89.75 88 GLY A O 1
ATOM 705 N N . ARG A 1 89 ? 10.425 -3.527 -12.070 1.00 90.81 89 ARG A N 1
ATOM 706 C CA . ARG A 1 89 ? 10.557 -3.077 -13.460 1.00 90.81 89 ARG A CA 1
ATOM 707 C C . ARG A 1 89 ? 9.884 -1.723 -13.691 1.00 90.81 89 ARG A C 1
ATOM 709 O O . ARG A 1 89 ? 10.462 -0.860 -14.348 1.00 90.81 89 ARG A O 1
ATOM 716 N N . ARG A 1 90 ? 8.692 -1.503 -13.123 1.00 89.69 90 ARG A N 1
ATOM 717 C CA . ARG A 1 90 ? 8.006 -0.201 -13.203 1.00 89.69 90 ARG A CA 1
ATOM 718 C C . ARG A 1 90 ? 8.776 0.908 -12.496 1.00 89.69 90 ARG A C 1
ATOM 720 O O . ARG A 1 90 ? 8.896 1.986 -13.071 1.00 89.69 90 ARG A O 1
ATOM 727 N N . MET A 1 91 ? 9.308 0.643 -11.303 1.00 87.50 91 MET A N 1
ATOM 728 C CA . MET A 1 91 ? 10.127 1.608 -10.560 1.00 87.50 91 MET A CA 1
ATOM 729 C C . MET A 1 91 ? 11.373 2.009 -11.353 1.00 87.50 91 MET A C 1
ATOM 731 O O . MET A 1 91 ? 11.632 3.197 -11.527 1.00 87.50 91 MET A O 1
ATOM 735 N N . LYS A 1 92 ? 12.080 1.030 -11.933 1.00 88.75 92 LYS A N 1
ATOM 736 C CA . LYS A 1 92 ? 13.227 1.294 -12.811 1.00 88.75 92 LYS A CA 1
ATOM 737 C C . LYS A 1 92 ? 12.833 2.173 -14.000 1.00 88.75 92 LYS A C 1
ATOM 739 O O . LYS A 1 92 ? 13.460 3.199 -14.243 1.00 88.75 92 LYS A O 1
ATOM 744 N N . ASN A 1 93 ? 11.762 1.809 -14.708 1.00 90.38 93 ASN A N 1
ATOM 745 C CA . ASN A 1 93 ? 11.279 2.577 -15.858 1.00 90.38 93 ASN A CA 1
ATOM 746 C C . ASN A 1 93 ? 10.857 4.003 -15.473 1.00 90.38 93 ASN A C 1
ATOM 748 O O . ASN A 1 93 ? 11.035 4.925 -16.264 1.00 90.38 93 ASN A O 1
ATOM 752 N N . LEU A 1 94 ? 10.288 4.191 -14.278 1.00 88.44 94 LEU A N 1
ATOM 753 C CA . LEU A 1 94 ? 9.942 5.511 -13.759 1.00 88.44 94 LEU A CA 1
ATOM 754 C C . LEU A 1 94 ? 11.193 6.358 -13.521 1.00 88.44 94 LEU A C 1
ATOM 756 O O . LEU A 1 94 ? 11.210 7.511 -13.935 1.00 88.44 94 LEU A O 1
ATOM 760 N N . GLY A 1 95 ? 12.243 5.790 -12.923 1.00 87.44 95 GLY A N 1
ATOM 761 C CA . GLY A 1 95 ? 13.484 6.530 -12.708 1.00 87.44 95 GLY A CA 1
ATOM 762 C C . GLY A 1 95 ? 14.196 6.907 -14.004 1.00 87.44 95 GLY A C 1
ATOM 763 O O . GLY A 1 95 ? 14.658 8.037 -14.122 1.00 87.44 95 GLY A O 1
ATOM 764 N N . ILE A 1 96 ? 14.167 6.034 -15.019 1.00 90.06 96 ILE A N 1
ATOM 765 C CA . ILE A 1 96 ? 14.666 6.371 -16.364 1.00 90.06 96 ILE A CA 1
ATOM 766 C C . ILE A 1 96 ? 13.896 7.569 -16.937 1.00 90.06 96 ILE A C 1
ATOM 768 O O . ILE A 1 96 ? 14.505 8.521 -17.414 1.00 90.06 96 ILE A O 1
ATOM 772 N N . ARG A 1 97 ? 12.556 7.564 -16.854 1.00 90.94 97 ARG A N 1
ATOM 773 C CA . ARG A 1 97 ? 11.728 8.694 -17.322 1.00 90.94 97 ARG A CA 1
ATOM 774 C C . ARG A 1 97 ? 11.954 9.979 -16.528 1.00 90.94 97 ARG A C 1
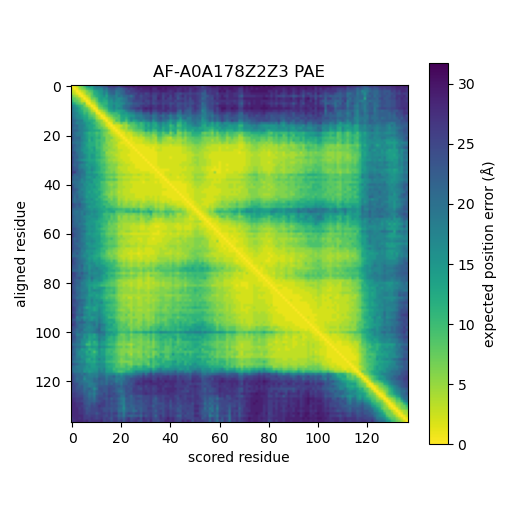ATOM 776 O O . ARG A 1 97 ? 11.750 11.057 -17.068 1.00 90.94 97 ARG A O 1
ATOM 783 N N . ALA A 1 98 ? 12.367 9.864 -15.271 1.00 92.06 98 ALA A N 1
ATOM 784 C CA . ALA A 1 98 ? 12.740 10.995 -14.431 1.00 92.06 98 ALA A CA 1
ATOM 785 C C . ALA A 1 98 ? 14.170 11.509 -14.705 1.00 92.06 98 ALA A C 1
ATOM 787 O O . ALA A 1 98 ? 14.626 12.411 -14.010 1.00 92.06 98 ALA A O 1
ATOM 788 N N . GLY A 1 99 ? 14.883 10.946 -15.690 1.00 92.19 99 GLY A N 1
ATOM 789 C CA . GLY A 1 99 ? 16.239 11.361 -16.050 1.00 92.19 99 GLY A CA 1
ATOM 790 C C . GLY A 1 99 ? 17.322 10.853 -15.098 1.00 92.19 99 GLY A C 1
ATOM 791 O O . GLY A 1 99 ? 18.424 11.391 -15.109 1.00 92.19 99 GLY A O 1
ATOM 792 N N . MET A 1 100 ? 17.035 9.837 -14.274 1.00 85.62 100 MET A N 1
ATOM 793 C CA . MET A 1 100 ? 18.026 9.243 -13.373 1.00 85.62 100 MET A CA 1
ATOM 794 C C . MET A 1 100 ? 18.910 8.251 -14.149 1.00 85.62 100 MET A C 1
ATOM 796 O O . MET A 1 100 ? 18.380 7.236 -14.614 1.00 85.62 100 MET A O 1
ATOM 800 N N . PRO A 1 101 ? 20.232 8.495 -14.283 1.00 81.38 101 PRO A N 1
ATOM 801 C CA . PRO A 1 101 ? 21.142 7.591 -14.998 1.00 81.38 101 PRO A CA 1
ATOM 802 C C . PRO A 1 101 ? 21.221 6.211 -14.339 1.00 81.38 101 PRO A C 1
ATOM 804 O O . PRO A 1 101 ? 21.258 5.187 -15.018 1.00 81.38 101 PRO A O 1
ATOM 807 N N . GLU A 1 102 ? 21.161 6.199 -13.006 1.00 86.25 102 GLU A N 1
ATOM 808 C CA . GLU A 1 102 ? 21.093 5.005 -12.170 1.00 86.25 102 GLU A CA 1
ATOM 809 C C . GLU A 1 102 ? 19.820 5.071 -11.312 1.00 86.25 102 GLU A C 1
ATOM 811 O O . GLU A 1 102 ? 19.812 5.673 -10.237 1.00 86.25 102 GLU A O 1
ATOM 816 N N . PRO A 1 103 ? 18.693 4.521 -11.802 1.00 87.19 103 PRO A N 1
ATOM 817 C CA . PRO A 1 103 ? 17.438 4.529 -11.063 1.00 87.19 103 PRO A CA 1
ATOM 818 C C . PRO A 1 103 ? 17.537 3.758 -9.736 1.00 87.19 103 PRO A C 1
ATOM 820 O O . PRO A 1 103 ? 18.001 2.614 -9.747 1.00 87.19 103 PRO A O 1
ATOM 823 N N . PRO A 1 104 ? 17.009 4.302 -8.623 1.00 81.56 104 PRO A N 1
ATOM 824 C CA . PRO A 1 104 ? 16.995 3.612 -7.338 1.00 81.56 104 PRO A CA 1
ATOM 825 C C . PRO A 1 104 ? 16.131 2.346 -7.383 1.00 81.56 104 PRO A C 1
ATOM 827 O O . PRO A 1 104 ? 15.007 2.332 -7.902 1.00 81.56 104 PRO A O 1
ATOM 830 N N . THR A 1 105 ? 16.650 1.273 -6.796 1.00 84.94 105 THR A N 1
ATOM 831 C CA . THR A 1 105 ? 15.963 -0.006 -6.620 1.00 84.94 105 THR A CA 1
ATOM 832 C C . THR A 1 105 ? 15.025 0.021 -5.411 1.00 84.94 105 THR A C 1
ATOM 834 O O . THR A 1 105 ? 15.052 0.924 -4.577 1.00 84.94 105 THR A O 1
ATOM 837 N N . GLN A 1 106 ? 14.196 -1.017 -5.264 1.00 78.12 106 GLN A N 1
ATOM 838 C CA . GLN A 1 106 ? 13.368 -1.199 -4.062 1.00 78.12 106 GLN A CA 1
ATOM 839 C C . GLN A 1 106 ? 14.206 -1.254 -2.774 1.00 78.12 106 GLN A C 1
ATOM 841 O O . GLN A 1 106 ? 13.747 -0.803 -1.725 1.00 78.12 106 GLN A O 1
ATOM 846 N N . HIS A 1 107 ? 15.425 -1.798 -2.846 1.00 79.75 107 HIS A N 1
ATOM 847 C CA . HIS A 1 107 ? 16.333 -1.854 -1.705 1.00 79.75 107 HIS A CA 1
ATOM 848 C C . HIS A 1 107 ? 16.882 -0.475 -1.349 1.00 79.75 107 HIS A C 1
ATOM 850 O O . HIS A 1 107 ? 16.986 -0.186 -0.162 1.00 79.75 107 HIS A O 1
ATOM 856 N N . ASP A 1 108 ? 17.134 0.386 -2.336 1.00 79.81 108 ASP A N 1
ATOM 857 C CA . ASP A 1 108 ? 17.604 1.757 -2.106 1.00 79.81 108 ASP A CA 1
ATOM 858 C C . ASP A 1 108 ? 16.517 2.600 -1.442 1.00 79.81 108 ASP A C 1
ATOM 860 O O . ASP A 1 108 ? 16.767 3.233 -0.422 1.00 79.81 108 ASP A O 1
ATOM 864 N N . TRP A 1 109 ? 15.271 2.509 -1.922 1.00 74.56 109 TRP A N 1
ATOM 865 C CA . TRP A 1 109 ? 14.127 3.161 -1.272 1.00 74.56 109 TRP A CA 1
ATOM 866 C C . TRP A 1 109 ? 13.905 2.660 0.154 1.00 74.56 109 TRP A C 1
ATOM 868 O O . TRP A 1 109 ? 13.601 3.438 1.059 1.00 74.56 109 TRP A O 1
ATOM 878 N N . ARG A 1 110 ? 14.071 1.351 0.377 1.00 70.19 110 ARG A N 1
ATOM 879 C CA . ARG A 1 110 ? 14.012 0.778 1.722 1.00 70.19 110 ARG A CA 1
ATOM 880 C C . ARG A 1 110 ? 15.151 1.309 2.586 1.00 70.19 110 ARG A C 1
ATOM 882 O O . ARG A 1 110 ? 14.891 1.684 3.720 1.00 70.19 110 ARG A O 1
ATOM 889 N N . ALA A 1 111 ? 16.378 1.344 2.077 1.00 71.88 111 ALA A N 1
ATOM 890 C CA . ALA A 1 111 ? 17.544 1.853 2.789 1.00 71.88 111 ALA A CA 1
ATOM 891 C C . ALA A 1 111 ? 17.400 3.344 3.112 1.00 71.88 111 ALA A C 1
ATOM 893 O O . ALA A 1 111 ? 17.723 3.746 4.220 1.00 71.88 111 ALA A O 1
ATOM 894 N N . GLU A 1 112 ? 16.842 4.145 2.208 1.00 70.75 112 GLU A N 1
ATOM 895 C CA . GLU A 1 112 ? 16.555 5.560 2.427 1.00 70.75 112 GLU A CA 1
ATOM 896 C C . GLU A 1 112 ? 15.450 5.753 3.468 1.00 70.75 112 GLU A C 1
ATOM 898 O O . GLU A 1 112 ? 15.606 6.548 4.393 1.00 70.75 112 GLU A O 1
ATOM 903 N N . GLY A 1 113 ? 14.351 5.001 3.365 1.00 65.38 113 GLY A N 1
ATOM 904 C CA . GLY A 1 113 ? 13.290 5.013 4.368 1.00 65.38 113 GLY A CA 1
ATOM 905 C C . GLY A 1 113 ? 13.820 4.597 5.737 1.00 65.38 113 GLY A C 1
ATOM 906 O O . GLY A 1 113 ? 13.523 5.245 6.738 1.00 65.38 113 GLY A O 1
ATOM 907 N N . LEU A 1 114 ? 14.677 3.574 5.778 1.00 63.06 114 LEU A N 1
ATOM 908 C CA . LEU A 1 114 ? 15.400 3.172 6.975 1.00 63.06 114 LEU A CA 1
ATOM 909 C C . LEU A 1 114 ? 16.341 4.269 7.449 1.00 63.06 114 LEU A C 1
ATOM 911 O O . LEU A 1 114 ? 16.311 4.561 8.620 1.00 63.06 114 LEU A O 1
ATOM 915 N N . PHE A 1 115 ? 17.124 4.925 6.603 1.00 63.28 115 PHE A N 1
ATOM 916 C CA . PHE A 1 115 ? 18.045 5.987 7.010 1.00 63.28 115 PHE A CA 1
ATOM 917 C C . PHE A 1 115 ? 17.293 7.191 7.597 1.00 63.28 115 PHE A C 1
ATOM 919 O O . PHE A 1 115 ? 17.593 7.641 8.704 1.00 63.28 115 PHE A O 1
ATOM 926 N N . LYS A 1 116 ? 16.244 7.644 6.901 1.00 58.03 116 LYS A N 1
ATOM 927 C CA . LYS A 1 116 ? 15.371 8.744 7.332 1.00 58.03 116 LYS A CA 1
ATOM 928 C C . LYS A 1 116 ? 14.609 8.421 8.619 1.00 58.03 116 LYS A C 1
ATOM 930 O O . LYS A 1 116 ? 14.335 9.334 9.387 1.00 58.03 116 LYS A O 1
ATOM 935 N N . THR A 1 117 ? 14.293 7.151 8.886 1.00 55.22 117 THR A N 1
ATOM 936 C CA . THR A 1 117 ? 13.607 6.725 10.125 1.00 55.22 117 THR A CA 1
ATOM 937 C C . THR A 1 117 ? 14.563 6.221 11.218 1.00 55.22 117 THR A C 1
ATOM 939 O O . THR A 1 117 ? 14.234 6.282 12.398 1.00 55.22 117 THR A O 1
ATOM 942 N N . ALA A 1 118 ? 15.773 5.770 10.886 1.00 44.22 118 ALA A N 1
ATOM 943 C CA . ALA A 1 118 ? 16.744 5.173 11.809 1.00 44.22 118 ALA A CA 1
ATOM 944 C C . ALA A 1 118 ? 17.501 6.220 12.620 1.00 44.22 118 ALA A C 1
ATOM 946 O O . ALA A 1 118 ? 17.918 5.907 13.737 1.00 44.22 118 ALA A O 1
ATOM 947 N N . TRP A 1 119 ? 17.586 7.470 12.145 1.00 38.12 119 TRP A N 1
ATOM 948 C CA . TRP A 1 119 ? 18.010 8.585 13.000 1.00 38.12 119 TRP A CA 1
ATOM 949 C C . TRP A 1 119 ? 17.105 8.742 14.238 1.00 38.12 119 TRP A C 1
ATOM 951 O O . TRP A 1 119 ? 17.514 9.300 15.253 1.00 38.12 119 TRP A O 1
ATOM 961 N N . PHE A 1 120 ? 15.889 8.184 14.198 1.00 43.88 120 PHE A N 1
ATOM 962 C CA . PHE A 1 120 ? 14.904 8.309 15.263 1.00 43.88 120 PHE A CA 1
ATOM 963 C C . PHE A 1 120 ? 14.855 7.145 16.249 1.00 43.88 120 PHE A C 1
ATOM 965 O O . PHE A 1 120 ? 14.234 7.322 17.295 1.00 43.88 120 PHE A O 1
ATOM 972 N N . SER A 1 121 ? 15.452 5.974 15.977 1.00 36.22 121 SER A N 1
ATOM 973 C CA . SER A 1 121 ? 15.717 4.904 16.968 1.00 36.22 121 SER A CA 1
ATOM 974 C C . SER A 1 121 ? 16.133 3.577 16.310 1.00 36.22 121 SER A C 1
ATOM 976 O O . SER A 1 121 ? 15.300 2.752 15.934 1.00 36.22 121 SER A O 1
ATOM 978 N N . ILE A 1 122 ? 17.439 3.297 16.296 1.00 35.91 122 ILE A N 1
ATOM 979 C CA . ILE A 1 122 ? 18.016 1.990 15.920 1.00 35.91 122 ILE A CA 1
ATOM 980 C C . ILE A 1 122 ? 17.389 0.789 16.682 1.00 35.91 122 ILE A C 1
ATOM 982 O O . ILE A 1 122 ? 17.233 -0.266 16.070 1.00 35.91 122 ILE A O 1
ATOM 986 N N . PRO A 1 123 ? 16.896 0.898 17.939 1.00 34.59 123 PRO A N 1
ATOM 987 C CA . PRO A 1 123 ? 16.192 -0.224 18.577 1.00 34.59 123 PRO A CA 1
ATOM 988 C C . PRO A 1 123 ? 14.754 -0.466 18.081 1.00 34.59 123 PRO A C 1
ATOM 990 O O . PRO A 1 123 ? 14.153 -1.478 18.443 1.00 34.59 123 PRO A O 1
ATOM 993 N N . ARG A 1 124 ? 14.152 0.461 17.322 1.00 38.34 124 ARG A N 1
ATOM 994 C CA . ARG A 1 124 ? 12.706 0.451 17.020 1.00 38.34 124 ARG A CA 1
ATOM 995 C C . ARG A 1 124 ? 12.396 0.014 15.585 1.00 38.34 124 ARG A C 1
ATOM 997 O O . ARG A 1 124 ? 11.324 -0.526 15.342 1.00 38.34 124 ARG A O 1
ATOM 1004 N N . VAL A 1 125 ? 13.363 0.112 14.672 1.00 38.56 125 VAL A N 1
ATOM 1005 C CA . VAL A 1 125 ? 13.241 -0.352 13.277 1.00 38.56 125 VAL A CA 1
ATOM 1006 C C . VAL A 1 125 ? 13.024 -1.873 13.179 1.00 38.56 125 VAL A C 1
ATOM 1008 O O . VAL A 1 125 ? 12.246 -2.332 12.347 1.00 38.56 125 VAL A O 1
ATOM 1011 N N . LEU A 1 126 ? 13.604 -2.667 14.089 1.00 31.28 126 LEU A N 1
ATOM 1012 C CA . LEU A 1 126 ? 13.334 -4.114 14.190 1.00 31.28 126 LEU A CA 1
ATOM 1013 C C . LEU A 1 126 ? 11.998 -4.451 14.887 1.00 31.28 126 LEU A C 1
ATOM 1015 O O . LEU A 1 126 ? 11.578 -5.604 14.891 1.00 31.28 126 LEU A O 1
ATOM 1019 N N . LYS A 1 127 ? 11.297 -3.449 15.436 1.00 31.84 127 LYS A N 1
ATOM 1020 C CA . LYS A 1 127 ? 9.935 -3.548 15.997 1.00 31.84 127 LYS A CA 1
ATOM 1021 C C . LYS A 1 127 ? 8.894 -2.793 15.158 1.00 31.84 127 LYS A C 1
ATOM 1023 O O . LYS A 1 127 ? 7.799 -2.525 15.636 1.00 31.84 127 LYS A O 1
ATOM 1028 N N . GLY A 1 128 ? 9.231 -2.478 13.907 1.00 32.16 128 GLY A N 1
ATOM 1029 C CA . GLY A 1 128 ? 8.317 -1.950 12.892 1.00 32.16 128 GLY A CA 1
ATOM 1030 C C . GLY A 1 128 ? 7.670 -3.034 12.027 1.00 32.16 128 GLY A C 1
ATOM 1031 O O . GLY A 1 128 ? 7.123 -2.725 10.974 1.00 32.16 128 GLY A O 1
ATOM 1032 N N . ILE A 1 129 ? 7.725 -4.303 12.446 1.00 30.89 129 ILE A N 1
ATOM 1033 C CA . ILE A 1 129 ? 6.699 -5.261 12.038 1.00 30.89 129 ILE A CA 1
ATOM 1034 C C . ILE A 1 129 ? 5.428 -4.756 12.713 1.00 30.89 129 ILE A C 1
ATOM 1036 O O . ILE A 1 129 ? 5.350 -4.735 13.941 1.00 30.89 129 ILE A O 1
ATOM 1040 N N . ILE A 1 130 ? 4.444 -4.329 11.928 1.00 33.66 130 ILE A N 1
ATOM 1041 C CA . ILE A 1 130 ? 3.071 -4.225 12.409 1.00 33.66 130 ILE A CA 1
ATOM 1042 C C . ILE A 1 130 ? 2.659 -5.656 12.780 1.00 33.66 130 ILE A C 1
ATOM 1044 O O . ILE A 1 130 ? 2.158 -6.419 11.962 1.00 33.66 130 ILE A O 1
ATOM 1048 N N . ILE A 1 131 ? 2.966 -6.056 14.013 1.00 26.28 131 ILE A N 1
ATOM 1049 C CA . ILE A 1 131 ? 2.462 -7.273 14.631 1.00 26.28 131 ILE A CA 1
ATOM 1050 C C . ILE A 1 131 ? 1.056 -6.912 15.104 1.00 26.28 131 ILE A C 1
ATOM 1052 O O . ILE A 1 131 ? 0.855 -6.527 16.255 1.00 26.28 131 ILE A O 1
ATOM 1056 N N . PHE A 1 132 ? 0.061 -7.051 14.227 1.00 33.88 132 PHE A N 1
ATOM 1057 C CA . PHE A 1 132 ? -1.238 -7.481 14.725 1.00 33.88 132 PHE A CA 1
ATOM 1058 C C . PHE A 1 132 ? -1.015 -8.908 15.207 1.00 33.88 132 PHE A C 1
ATOM 1060 O O . PHE A 1 132 ? -0.744 -9.810 14.419 1.00 33.88 132 PHE A O 1
ATOM 1067 N N . LYS A 1 133 ? -0.992 -9.088 16.527 1.00 22.02 133 LYS A N 1
ATOM 1068 C CA . LYS A 1 133 ? -0.793 -10.388 17.159 1.00 22.02 133 LYS A CA 1
ATOM 1069 C C . LYS A 1 133 ? -1.954 -11.294 16.740 1.00 22.02 133 LYS A C 1
ATOM 1071 O O . LYS A 1 133 ? -3.015 -11.255 17.354 1.00 22.02 133 LYS A O 1
ATOM 1076 N N . ILE A 1 134 ? -1.751 -12.091 15.694 1.00 30.44 134 ILE A N 1
ATOM 1077 C CA . ILE A 1 134 ? -2.585 -13.249 15.389 1.00 30.44 134 ILE A CA 1
ATOM 1078 C C . ILE A 1 134 ? -2.313 -14.249 16.515 1.00 30.44 134 ILE A C 1
ATOM 1080 O O . ILE A 1 134 ? -1.296 -14.937 16.531 1.00 30.44 134 ILE A O 1
ATOM 1084 N N . LYS A 1 135 ? -3.189 -14.258 17.521 1.00 21.70 135 LYS A N 1
ATOM 1085 C CA . LYS A 1 135 ? -3.353 -15.403 18.412 1.00 21.70 135 LYS A CA 1
ATOM 1086 C C . LYS A 1 135 ? -4.370 -16.314 17.726 1.00 21.70 135 LYS A C 1
ATOM 1088 O O . LYS A 1 135 ? -5.564 -16.045 17.797 1.00 21.70 135 LYS A O 1
ATOM 1093 N N . HIS A 1 136 ? -3.892 -17.347 17.040 1.00 31.41 136 HIS A N 1
ATOM 1094 C CA . HIS A 1 136 ? -4.672 -18.577 16.956 1.00 31.41 136 HIS A CA 1
ATOM 1095 C C . HIS A 1 136 ? -4.487 -19.316 18.285 1.00 31.41 136 HIS A C 1
ATOM 1097 O O . HIS A 1 136 ? -3.423 -19.205 18.901 1.00 31.41 136 HIS A O 1
ATOM 1103 N N . TYR A 1 137 ? -5.581 -19.916 18.747 1.00 37.12 137 TYR A N 1
ATOM 1104 C CA . TYR A 1 137 ? -5.726 -20.632 20.013 1.00 37.12 137 TYR A CA 1
ATOM 1105 C C . TYR A 1 137 ? -4.591 -21.619 20.284 1.00 37.12 137 TYR A C 1
ATOM 1107 O O . TYR A 1 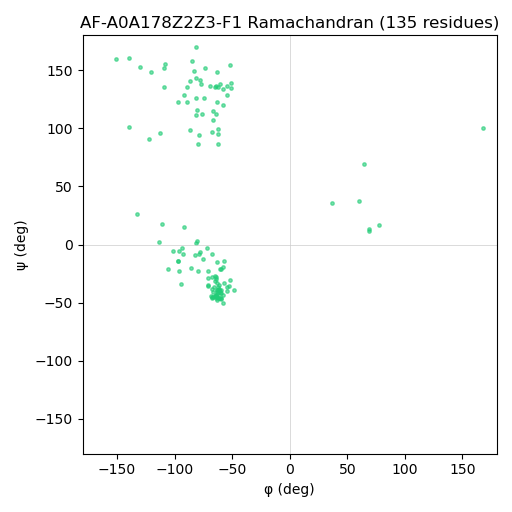137 ? -4.159 -22.289 19.320 1.00 37.12 137 TYR A O 1
#